Protein AF-A0A2H3DK12-F1 (afdb_monomer_lite)

Structure (mmCIF, N/CA/C/O backbone):
data_AF-A0A2H3DK12-F1
#
_entry.id   AF-A0A2H3DK12-F1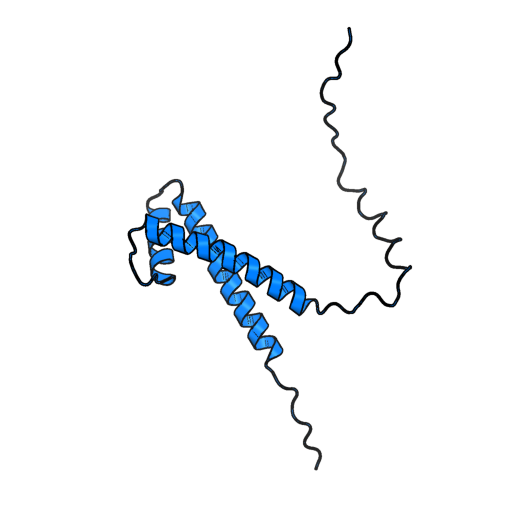
#
loop_
_atom_site.group_PDB
_atom_site.id
_atom_site.type_symbol
_atom_site.label_atom_id
_atom_site.label_alt_id
_atom_site.label_comp_id
_atom_site.label_asym_id
_atom_site.label_entity_id
_atom_site.label_seq_id
_atom_site.pdbx_PDB_ins_code
_atom_site.Cartn_x
_atom_site.Cartn_y
_atom_site.Cartn_z
_atom_site.occupancy
_atom_site.B_iso_or_equiv
_atom_site.auth_seq_id
_atom_site.auth_comp_id
_atom_site.auth_asym_id
_atom_site.auth_atom_id
_atom_site.pdbx_PDB_model_num
ATOM 1 N N . MET A 1 1 ? 23.728 50.165 15.659 1.00 49.16 1 MET A N 1
ATOM 2 C CA . MET A 1 1 ? 22.324 49.698 15.614 1.00 49.16 1 MET A CA 1
ATOM 3 C C . MET A 1 1 ? 21.876 49.696 14.166 1.00 49.16 1 MET A C 1
ATOM 5 O O . MET A 1 1 ? 21.699 50.785 13.670 1.00 49.16 1 MET A O 1
ATOM 9 N N . PHE A 1 2 ? 21.745 48.549 13.491 1.00 32.31 2 PHE A N 1
ATOM 10 C CA . PHE A 1 2 ? 20.835 48.359 12.347 1.00 32.31 2 PHE A CA 1
ATOM 11 C C . PHE A 1 2 ? 20.729 46.854 12.047 1.00 32.31 2 PHE A C 1
ATOM 13 O O . PHE A 1 2 ? 21.726 46.145 11.976 1.00 32.31 2 PHE A O 1
ATOM 20 N N . SER A 1 3 ? 19.491 46.375 11.973 1.00 44.56 3 SER A N 1
ATOM 21 C CA . SER A 1 3 ? 19.077 44.981 11.797 1.00 44.56 3 SER A CA 1
ATOM 22 C C . SER A 1 3 ? 18.810 44.704 10.312 1.00 44.56 3 SER A C 1
ATOM 24 O O . SER A 1 3 ? 18.199 45.565 9.676 1.00 44.56 3 SER A O 1
ATOM 26 N N . PRO A 1 4 ? 19.150 43.533 9.739 1.00 42.84 4 PRO A N 1
ATOM 27 C CA . PRO A 1 4 ? 18.608 43.145 8.448 1.00 42.84 4 PRO A CA 1
ATOM 28 C C . PRO A 1 4 ? 17.346 42.298 8.640 1.00 42.84 4 PRO A C 1
ATOM 30 O O . PRO A 1 4 ? 17.378 41.131 9.033 1.00 42.84 4 PRO A O 1
ATOM 33 N N . ARG A 1 5 ? 16.209 42.928 8.333 1.00 44.28 5 ARG A N 1
ATOM 34 C CA . ARG A 1 5 ? 14.922 42.274 8.088 1.00 44.28 5 ARG A CA 1
ATOM 35 C C . ARG A 1 5 ? 15.006 41.392 6.834 1.00 44.28 5 ARG A C 1
ATOM 37 O O . ARG A 1 5 ? 15.673 41.734 5.863 1.00 44.28 5 ARG A O 1
ATOM 44 N N . LYS A 1 6 ? 14.256 40.285 6.875 1.00 49.28 6 LYS A N 1
ATOM 45 C CA . LYS A 1 6 ? 13.954 39.347 5.781 1.00 49.28 6 LYS A CA 1
ATOM 46 C C . LYS A 1 6 ? 13.740 40.057 4.439 1.00 49.28 6 LYS A C 1
ATOM 48 O O . LYS A 1 6 ? 12.779 40.811 4.297 1.00 49.28 6 LYS A O 1
ATOM 53 N N . VAL A 1 7 ? 14.549 39.714 3.438 1.00 41.25 7 VAL A N 1
ATOM 54 C CA . VAL A 1 7 ? 14.240 40.002 2.034 1.00 41.25 7 VAL A CA 1
ATOM 55 C C . VAL A 1 7 ? 13.533 38.782 1.459 1.00 41.25 7 VAL A C 1
ATOM 57 O O . VAL A 1 7 ? 14.118 37.722 1.253 1.00 41.25 7 VAL A O 1
ATOM 60 N N . ARG A 1 8 ? 12.227 38.933 1.251 1.00 42.38 8 ARG A N 1
ATOM 61 C CA . ARG A 1 8 ? 11.401 38.003 0.487 1.00 42.38 8 ARG A CA 1
ATOM 62 C C . ARG A 1 8 ? 11.765 38.218 -0.983 1.00 42.38 8 ARG A C 1
ATOM 64 O O . ARG A 1 8 ? 11.366 39.220 -1.564 1.00 42.38 8 ARG A O 1
ATOM 71 N N . CYS A 1 9 ? 12.568 37.329 -1.559 1.00 35.81 9 CYS A N 1
ATOM 72 C CA . CYS A 1 9 ? 12.916 37.405 -2.974 1.00 35.81 9 CYS A CA 1
ATOM 73 C C . CYS A 1 9 ? 11.899 36.584 -3.774 1.00 35.81 9 CYS A C 1
ATOM 75 O O . CYS A 1 9 ? 11.946 35.356 -3.798 1.00 35.81 9 CYS A O 1
ATOM 77 N N . THR A 1 10 ? 10.924 37.265 -4.371 1.00 52.22 10 THR A N 1
ATOM 78 C CA . THR A 1 10 ? 10.066 36.697 -5.412 1.00 52.22 10 THR A CA 1
ATOM 79 C C . THR A 1 10 ? 10.822 36.772 -6.732 1.00 52.22 10 THR A C 1
ATOM 81 O O . THR A 1 10 ? 10.893 37.845 -7.331 1.00 52.22 10 THR A O 1
ATOM 84 N N . CYS A 1 11 ? 11.376 35.650 -7.191 1.00 39.78 11 CYS A N 1
ATOM 85 C CA . CYS A 1 11 ? 12.012 35.573 -8.503 1.00 39.78 11 CYS A CA 1
ATOM 86 C C . CYS A 1 11 ? 11.246 34.608 -9.412 1.00 39.78 11 CYS A C 1
ATOM 88 O O . CYS A 1 11 ? 11.176 33.403 -9.197 1.00 39.78 11 CYS A O 1
ATOM 90 N N . ASN A 1 12 ? 10.644 35.248 -10.406 1.00 41.44 12 ASN A N 1
ATOM 91 C CA . ASN A 1 12 ? 9.863 34.789 -11.543 1.00 41.44 12 ASN A CA 1
ATOM 92 C C . ASN A 1 12 ? 10.503 33.600 -12.304 1.00 41.44 12 ASN A C 1
ATOM 94 O O . ASN A 1 12 ? 11.700 33.600 -12.584 1.00 41.44 12 ASN A O 1
ATOM 98 N N . VAL A 1 13 ? 9.689 32.617 -12.705 1.00 45.50 13 VAL A N 1
ATOM 99 C CA . VAL A 1 13 ? 10.060 31.277 -13.234 1.00 45.50 13 VAL A CA 1
ATOM 100 C C . VAL A 1 13 ? 10.622 31.294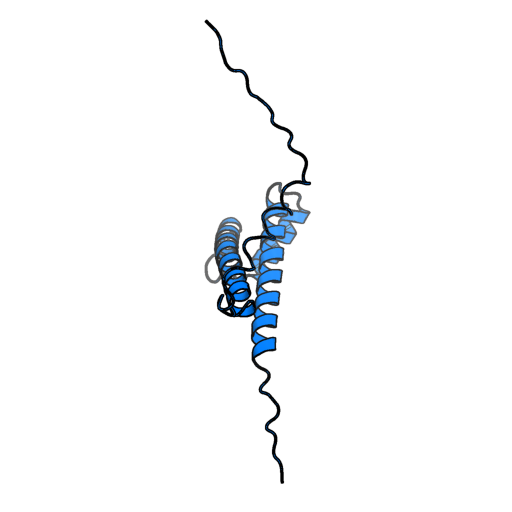 -14.676 1.00 45.50 13 VAL A C 1
ATOM 102 O O . VAL A 1 13 ? 10.509 30.324 -15.416 1.00 45.50 13 VAL A O 1
ATOM 105 N N . ARG A 1 14 ? 11.222 32.398 -15.135 1.00 45.06 14 ARG A N 1
ATOM 106 C CA . ARG A 1 14 ? 11.660 32.560 -16.541 1.00 45.06 14 ARG A CA 1
ATOM 107 C C . ARG A 1 14 ? 13.174 32.564 -16.771 1.00 45.06 14 ARG A C 1
ATOM 109 O O . ARG A 1 14 ? 13.601 32.716 -17.907 1.00 45.06 14 ARG A O 1
ATOM 116 N N . SER A 1 15 ? 13.979 32.317 -15.736 1.00 43.59 15 SER A N 1
ATOM 117 C CA . SER A 1 15 ? 15.451 32.380 -15.801 1.00 43.59 15 SER A CA 1
ATOM 118 C C . SER A 1 15 ? 16.155 31.046 -15.496 1.00 43.59 15 SER A C 1
ATOM 120 O O . SER A 1 15 ? 17.227 31.036 -14.899 1.00 43.59 15 SER A O 1
ATOM 122 N N . LEU A 1 16 ? 15.564 29.910 -15.878 1.00 45.81 16 LEU A N 1
ATOM 123 C CA . LEU A 1 16 ? 16.206 28.586 -15.755 1.00 45.81 16 LEU A CA 1
ATOM 124 C C . LEU A 1 16 ? 16.537 27.930 -17.106 1.00 45.81 16 LEU A C 1
ATOM 126 O O . LEU A 1 16 ? 17.340 27.008 -17.147 1.00 45.81 16 LEU A O 1
ATOM 130 N N . ASN A 1 17 ? 16.012 28.449 -18.222 1.00 43.56 17 ASN A N 1
ATOM 131 C CA . ASN A 1 17 ? 16.264 27.877 -19.553 1.00 43.56 17 ASN A CA 1
ATOM 132 C C . ASN A 1 17 ? 17.519 28.418 -20.263 1.00 43.56 17 ASN A C 1
ATOM 134 O O . ASN A 1 17 ? 17.898 27.879 -21.297 1.00 43.56 17 ASN A O 1
ATOM 138 N N . PHE A 1 18 ? 18.180 29.459 -19.740 1.00 44.41 18 PHE A N 1
ATOM 139 C CA . PHE A 1 18 ? 19.324 30.071 -20.433 1.00 44.41 18 PHE A CA 1
ATOM 140 C C . PHE A 1 18 ? 20.682 29.447 -20.072 1.00 44.41 18 PHE A C 1
ATOM 142 O O . PHE A 1 18 ? 21.615 29.534 -20.859 1.00 44.41 18 PHE A O 1
ATOM 149 N N . LEU A 1 19 ? 20.803 28.763 -18.929 1.00 42.84 19 LEU A N 1
ATOM 150 C CA . LEU A 1 19 ? 22.068 28.124 -18.528 1.00 42.84 19 LEU A CA 1
ATOM 151 C C . LEU A 1 19 ? 22.144 26.635 -18.874 1.00 42.84 19 LEU A C 1
ATOM 153 O O . LEU A 1 19 ? 23.232 26.071 -18.902 1.00 42.84 19 LEU A O 1
ATOM 157 N N . TYR A 1 20 ? 21.017 26.002 -19.202 1.00 47.56 20 TYR A N 1
ATOM 158 C CA . TYR A 1 20 ? 21.014 24.587 -19.578 1.00 47.56 20 TYR A CA 1
ATOM 159 C C . TYR A 1 20 ? 21.547 24.349 -21.000 1.00 47.56 20 TYR A C 1
ATOM 161 O O . TYR A 1 20 ? 21.965 23.249 -21.339 1.00 47.56 20 TYR A O 1
ATOM 169 N N . ARG A 1 21 ? 21.571 25.392 -21.839 1.00 41.59 21 ARG A N 1
ATOM 170 C CA . ARG A 1 21 ? 21.883 25.271 -23.268 1.00 41.59 21 ARG A CA 1
ATOM 171 C C . ARG A 1 21 ? 23.371 25.394 -23.615 1.00 41.59 21 ARG A C 1
ATOM 173 O O . ARG A 1 21 ? 23.719 25.119 -24.750 1.00 41.59 21 ARG A O 1
ATOM 180 N N . SER A 1 22 ? 24.238 25.768 -22.667 1.00 42.69 22 SER A N 1
ATOM 181 C CA . SER A 1 22 ? 25.693 25.877 -22.901 1.00 42.69 22 SER A CA 1
ATOM 182 C C . SER A 1 22 ? 26.514 24.692 -22.391 1.00 42.69 22 SER A C 1
ATOM 184 O O . SER A 1 22 ? 27.684 24.590 -22.736 1.00 42.69 22 SER A O 1
ATOM 186 N N . PHE A 1 23 ? 25.947 23.792 -21.583 1.00 39.81 23 PHE A N 1
ATOM 187 C CA . PHE A 1 23 ? 26.712 22.671 -21.014 1.00 39.81 23 PHE A CA 1
ATOM 188 C C . PHE A 1 23 ? 26.671 21.394 -21.869 1.00 39.81 23 PHE A C 1
ATOM 190 O O . PHE A 1 23 ? 27.476 20.490 -21.658 1.00 39.81 23 PHE A O 1
ATOM 197 N N . VAL A 1 24 ? 25.751 21.317 -22.836 1.00 46.31 24 VAL A N 1
ATOM 198 C CA . VAL A 1 24 ? 25.526 20.113 -23.658 1.00 46.31 24 VAL A CA 1
ATOM 199 C C . VAL A 1 24 ? 26.521 20.013 -24.826 1.00 46.31 24 VAL A C 1
ATOM 201 O O . VAL A 1 24 ? 26.821 18.913 -25.276 1.00 46.31 24 VAL A O 1
ATOM 204 N N . ASP A 1 25 ? 27.122 21.127 -25.251 1.00 45.66 25 ASP A N 1
ATOM 205 C CA . ASP A 1 25 ? 28.005 21.167 -26.430 1.00 45.66 25 ASP A CA 1
ATOM 206 C C . ASP A 1 25 ? 29.467 20.751 -26.152 1.00 45.66 25 ASP A C 1
ATOM 208 O O . ASP A 1 25 ? 30.292 20.758 -27.062 1.00 45.66 25 ASP A O 1
ATOM 212 N N . MET A 1 26 ? 29.823 20.384 -24.913 1.00 49.12 26 MET A N 1
ATOM 213 C CA . MET A 1 26 ? 31.229 20.174 -24.519 1.00 49.12 26 MET A CA 1
ATOM 214 C C . MET A 1 26 ? 31.661 18.702 -24.377 1.00 49.12 26 MET A C 1
ATOM 216 O O . MET A 1 26 ? 32.855 18.435 -24.268 1.00 49.12 26 MET A O 1
ATOM 220 N N . PHE A 1 27 ? 30.746 17.727 -24.411 1.00 46.81 27 PHE A N 1
ATOM 221 C CA . PHE A 1 27 ? 31.099 16.313 -24.198 1.00 46.81 27 PHE A CA 1
ATOM 222 C C . PHE A 1 27 ? 30.302 15.362 -25.113 1.00 46.81 27 PHE A C 1
ATOM 224 O O . PHE A 1 27 ? 29.261 14.851 -24.702 1.00 46.81 27 PHE A O 1
ATOM 231 N N . PRO A 1 28 ? 30.794 15.035 -26.326 1.00 47.66 28 PRO A N 1
ATOM 232 C CA . PRO A 1 28 ? 30.100 14.147 -27.268 1.00 47.66 28 PRO A CA 1
ATOM 233 C C . PRO A 1 28 ? 30.184 12.652 -26.892 1.00 47.66 28 PRO A C 1
ATOM 235 O O . PRO A 1 28 ? 29.775 11.789 -27.665 1.00 47.66 28 PRO A O 1
ATOM 238 N N . HIS A 1 29 ? 30.703 12.329 -25.702 1.00 44.97 29 HIS A N 1
ATOM 239 C CA . HIS A 1 29 ? 30.809 10.965 -25.172 1.00 44.97 29 HIS A CA 1
ATOM 240 C C . HIS A 1 29 ? 30.145 10.802 -23.800 1.00 44.97 29 HIS A C 1
ATOM 242 O O . HIS A 1 29 ? 30.477 9.874 -23.062 1.00 44.97 29 HIS A O 1
ATOM 248 N N . ALA A 1 30 ? 29.206 11.685 -23.442 1.00 47.88 30 ALA A N 1
ATOM 249 C CA . ALA A 1 30 ? 28.337 11.436 -22.301 1.00 47.88 30 ALA A CA 1
ATOM 250 C C . ALA A 1 30 ? 27.586 10.125 -22.560 1.00 47.88 30 ALA A C 1
ATOM 252 O O . ALA A 1 30 ? 26.818 9.998 -23.511 1.00 47.88 30 ALA A O 1
ATOM 253 N N . THR A 1 31 ? 27.918 9.134 -21.742 1.00 52.44 31 THR A N 1
ATOM 254 C CA . THR A 1 31 ? 27.403 7.772 -21.745 1.00 52.44 31 THR A CA 1
ATOM 255 C C . THR A 1 31 ? 25.915 7.750 -22.054 1.00 52.44 31 THR A C 1
ATOM 257 O O . THR A 1 31 ? 25.148 8.449 -21.391 1.00 52.44 31 THR A O 1
ATOM 260 N N . LEU A 1 32 ? 25.533 6.920 -23.024 1.00 49.66 32 LEU A N 1
ATOM 261 C CA . LEU A 1 32 ? 24.170 6.455 -23.245 1.00 49.66 32 LEU A CA 1
ATOM 262 C C . LEU A 1 32 ? 23.759 5.718 -21.963 1.00 49.66 32 LEU A C 1
ATOM 264 O O . LEU A 1 32 ? 23.985 4.524 -21.805 1.00 49.66 32 LEU A O 1
ATOM 268 N N . LEU A 1 33 ? 23.331 6.483 -20.962 1.00 54.53 33 LEU A N 1
ATOM 269 C CA . LEU A 1 33 ? 22.746 5.945 -19.755 1.00 54.53 33 LEU A CA 1
ATOM 270 C C . LEU A 1 33 ? 21.463 5.277 -20.221 1.00 54.53 33 LEU A C 1
ATOM 272 O O . LEU A 1 33 ? 20.619 5.946 -20.813 1.00 54.53 33 LEU A O 1
ATOM 276 N N . ASP A 1 34 ? 21.360 3.971 -19.995 1.00 58.38 34 ASP A N 1
ATOM 277 C CA . ASP A 1 34 ? 20.121 3.228 -20.180 1.00 58.38 34 ASP A CA 1
ATOM 278 C C . ASP A 1 34 ? 19.061 3.893 -19.288 1.00 58.38 34 ASP A C 1
ATOM 280 O O . ASP A 1 34 ? 18.992 3.627 -18.082 1.00 58.38 34 ASP A O 1
ATOM 284 N N . ASP A 1 35 ? 18.303 4.827 -19.861 1.00 67.19 35 ASP A N 1
ATOM 285 C CA . ASP A 1 35 ? 17.287 5.635 -19.179 1.00 67.19 35 ASP A CA 1
ATOM 286 C C . ASP A 1 35 ? 16.294 4.710 -18.457 1.00 67.19 35 ASP A C 1
ATOM 288 O O . ASP A 1 35 ? 16.028 4.861 -17.262 1.00 67.19 35 ASP A O 1
ATOM 292 N N . ASP A 1 36 ? 15.942 3.607 -19.124 1.00 69.56 36 ASP A N 1
ATOM 293 C CA . ASP A 1 36 ? 15.142 2.496 -18.603 1.00 69.56 36 ASP A CA 1
ATOM 294 C C . ASP A 1 36 ? 15.721 1.880 -17.312 1.00 69.56 36 ASP A C 1
ATOM 296 O O . ASP A 1 36 ? 15.002 1.490 -16.383 1.00 69.56 36 ASP A O 1
ATOM 300 N N . GLY A 1 37 ? 17.050 1.772 -17.222 1.00 75.75 37 GLY A N 1
ATOM 301 C CA . GLY A 1 37 ? 17.756 1.227 -16.064 1.00 75.75 37 GLY A CA 1
ATOM 302 C C . GLY A 1 37 ? 17.770 2.186 -14.872 1.00 75.75 37 GLY A C 1
ATOM 303 O O . GLY A 1 37 ? 17.720 1.745 -13.715 1.00 75.75 37 GLY A O 1
ATOM 304 N N . ILE A 1 38 ? 17.820 3.493 -15.135 1.00 80.75 38 ILE A N 1
ATOM 305 C CA . ILE A 1 38 ? 17.726 4.541 -14.114 1.00 80.75 38 ILE A CA 1
ATOM 306 C C . ILE A 1 38 ? 16.291 4.629 -13.590 1.00 80.75 38 ILE A C 1
ATOM 308 O O . ILE A 1 38 ? 16.090 4.606 -12.369 1.00 80.75 38 ILE A O 1
ATOM 312 N N . GLU A 1 39 ? 15.303 4.643 -14.484 1.00 81.44 39 GLU A N 1
ATOM 313 C CA . GLU A 1 39 ? 13.881 4.688 -14.144 1.00 81.44 39 GLU A CA 1
ATOM 314 C C . GLU A 1 39 ? 13.474 3.483 -13.286 1.00 81.44 39 GLU A C 1
ATOM 316 O O . GLU A 1 39 ? 12.926 3.643 -12.189 1.00 81.44 39 GLU A O 1
ATOM 321 N N . ARG A 1 40 ? 13.849 2.265 -13.699 1.00 84.38 40 ARG A N 1
ATOM 322 C CA . ARG A 1 40 ? 13.564 1.038 -12.940 1.00 84.38 40 ARG A CA 1
ATOM 323 C C . ARG A 1 40 ? 14.126 1.090 -11.518 1.00 84.38 40 ARG A C 1
ATOM 325 O O . ARG A 1 40 ? 13.445 0.708 -10.564 1.00 84.38 40 ARG A O 1
ATOM 332 N N . LYS A 1 41 ? 15.367 1.565 -11.351 1.00 87.94 41 LYS A N 1
ATOM 333 C CA . LYS A 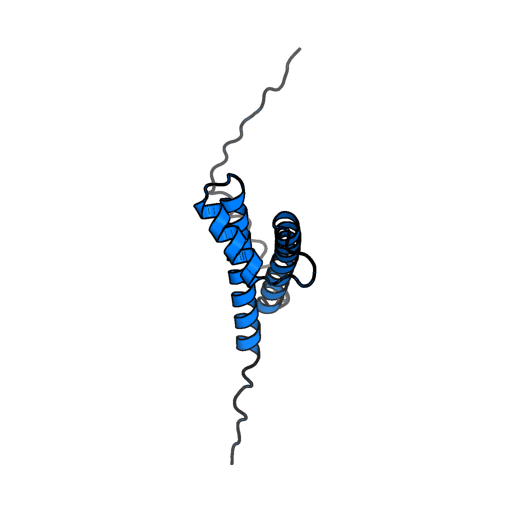1 41 ? 16.001 1.708 -10.028 1.00 87.94 41 LYS A CA 1
ATOM 334 C C . LYS A 1 41 ? 15.289 2.755 -9.172 1.00 87.94 41 LYS A C 1
ATOM 336 O O . LYS A 1 41 ? 15.173 2.558 -7.962 1.00 87.94 41 LYS A O 1
ATOM 341 N N . ALA A 1 42 ? 14.819 3.849 -9.766 1.00 88.94 42 ALA A N 1
ATOM 342 C CA . ALA A 1 42 ? 14.069 4.878 -9.056 1.00 88.94 42 ALA A CA 1
ATOM 343 C C . ALA A 1 42 ? 12.703 4.360 -8.573 1.00 88.94 42 ALA A C 1
ATOM 345 O O . ALA A 1 42 ? 12.360 4.560 -7.405 1.00 88.94 42 ALA A O 1
ATOM 346 N N . ILE A 1 43 ? 11.966 3.642 -9.427 1.00 86.94 43 ILE A N 1
ATOM 347 C CA . ILE A 1 43 ? 10.686 3.004 -9.078 1.00 86.94 43 ILE A CA 1
ATOM 348 C C . ILE A 1 43 ? 10.884 1.988 -7.949 1.00 86.94 43 ILE A C 1
ATOM 350 O O . ILE A 1 43 ? 10.155 2.025 -6.959 1.00 86.94 43 ILE A O 1
ATOM 354 N N . GLN A 1 44 ? 11.915 1.142 -8.033 1.00 90.81 44 GLN A N 1
ATOM 355 C CA . GLN A 1 44 ? 12.201 0.138 -7.003 1.00 90.81 44 GLN A CA 1
ATOM 356 C C . GLN A 1 44 ? 12.426 0.766 -5.619 1.00 90.81 44 GLN A C 1
ATOM 358 O O . GLN A 1 44 ? 11.902 0.263 -4.629 1.00 90.81 44 GLN A O 1
ATOM 363 N N . ARG A 1 45 ? 13.163 1.883 -5.535 1.00 92.25 45 ARG A N 1
ATOM 364 C CA . ARG A 1 45 ? 13.377 2.591 -4.258 1.00 92.25 45 ARG A CA 1
ATOM 365 C C . ARG A 1 45 ? 12.075 3.145 -3.681 1.00 92.25 45 ARG A C 1
ATOM 367 O O . ARG A 1 45 ? 11.873 3.082 -2.472 1.00 92.25 45 ARG A O 1
ATOM 374 N N . GLN A 1 46 ? 11.203 3.692 -4.532 1.00 90.88 46 GLN A N 1
ATOM 375 C CA . GLN A 1 46 ? 9.901 4.203 -4.096 1.00 90.88 46 GLN A CA 1
ATOM 376 C C . GLN A 1 46 ? 9.000 3.078 -3.581 1.00 90.88 46 GLN A C 1
ATOM 378 O O . GLN A 1 46 ? 8.349 3.259 -2.557 1.00 90.88 46 GLN A O 1
ATOM 383 N N . ILE A 1 47 ? 9.004 1.922 -4.253 1.00 91.06 47 ILE A N 1
ATOM 384 C CA . ILE A 1 47 ? 8.281 0.727 -3.804 1.00 91.06 47 ILE A CA 1
ATOM 385 C C . ILE A 1 47 ? 8.765 0.316 -2.415 1.00 91.06 47 ILE A C 1
ATOM 387 O O . ILE A 1 47 ? 7.948 0.262 -1.506 1.00 91.06 47 ILE A O 1
ATOM 391 N N . SER A 1 48 ? 10.074 0.133 -2.211 1.00 92.31 48 SER A N 1
ATOM 392 C CA . SER A 1 48 ? 10.604 -0.301 -0.910 1.00 92.31 48 SER A CA 1
ATOM 393 C C . SER A 1 48 ? 10.216 0.642 0.237 1.00 92.31 48 SER A C 1
ATOM 395 O O . SER A 1 48 ? 9.780 0.185 1.288 1.00 92.31 48 SER A O 1
ATOM 397 N N . SER A 1 49 ? 10.279 1.960 0.020 1.00 90.81 49 SER A N 1
ATOM 398 C CA . SER A 1 49 ? 9.845 2.940 1.029 1.00 90.81 49 SER A CA 1
ATOM 399 C C . SER A 1 49 ? 8.347 2.850 1.358 1.00 90.81 49 SER A C 1
ATOM 401 O O . SER A 1 49 ? 7.944 3.098 2.497 1.00 90.81 49 SER A O 1
ATOM 403 N N . LEU A 1 50 ? 7.506 2.534 0.374 1.00 88.56 50 LEU A N 1
ATOM 404 C CA . LEU A 1 50 ? 6.064 2.406 0.569 1.00 88.56 50 LEU A CA 1
ATOM 405 C C . LEU A 1 50 ? 5.678 1.040 1.162 1.00 88.56 50 LEU A C 1
ATOM 407 O O . LEU A 1 50 ? 4.723 0.972 1.928 1.00 88.56 50 LEU A O 1
ATOM 411 N N . GLU A 1 51 ? 6.440 -0.021 0.896 1.00 92.25 51 GLU A N 1
ATOM 412 C CA . GLU A 1 51 ? 6.271 -1.348 1.515 1.00 92.25 51 GLU A CA 1
ATOM 413 C C . GLU A 1 51 ? 6.559 -1.332 3.021 1.00 92.25 51 GLU A C 1
ATOM 415 O O . GLU A 1 51 ? 5.866 -1.974 3.816 1.00 92.25 51 GLU A O 1
ATOM 420 N N . GLU A 1 52 ? 7.535 -0.531 3.449 1.00 91.75 52 GLU A N 1
ATOM 421 C CA . GLU A 1 52 ? 7.751 -0.264 4.873 1.00 91.75 52 GLU A CA 1
ATOM 422 C C . GLU A 1 52 ? 6.515 0.396 5.500 1.00 91.75 52 GLU A C 1
ATOM 424 O O . GLU A 1 52 ? 6.085 0.021 6.595 1.00 91.75 52 GLU A O 1
ATOM 429 N N . SER A 1 53 ? 5.894 1.333 4.779 1.00 89.88 53 SER A N 1
ATOM 430 C CA . SER A 1 53 ? 4.682 2.024 5.235 1.00 89.88 53 SER A CA 1
ATOM 431 C C . SER A 1 53 ? 3.468 1.085 5.287 1.00 89.88 53 SER A C 1
ATOM 433 O O . SER A 1 53 ? 2.717 1.118 6.263 1.00 89.88 53 SER A O 1
ATOM 435 N N . GLU A 1 54 ? 3.314 0.193 4.303 1.00 93.44 54 GLU A N 1
ATOM 436 C CA . GLU A 1 54 ? 2.321 -0.894 4.277 1.00 93.44 54 GLU A CA 1
ATOM 437 C C . GLU A 1 54 ? 2.484 -1.829 5.486 1.00 93.44 54 GLU A C 1
ATOM 439 O O . GLU A 1 54 ? 1.517 -2.131 6.184 1.00 93.44 54 GLU A O 1
ATOM 444 N N . THR A 1 55 ? 3.721 -2.200 5.820 1.00 92.50 55 THR A N 1
ATOM 445 C CA . THR A 1 55 ? 4.019 -3.041 6.989 1.00 92.50 55 THR A CA 1
ATOM 446 C C . THR A 1 55 ? 3.650 -2.343 8.302 1.00 92.50 55 THR A C 1
ATOM 448 O O . THR A 1 55 ? 3.115 -2.959 9.228 1.00 92.50 55 THR A O 1
ATOM 451 N N . VAL A 1 56 ? 3.922 -1.039 8.410 1.00 92.75 56 VAL A N 1
ATOM 452 C CA . VAL A 1 56 ? 3.519 -0.232 9.572 1.00 92.75 56 VAL A CA 1
ATOM 453 C C . VAL A 1 56 ? 1.994 -0.122 9.659 1.00 92.75 56 VAL A C 1
ATOM 455 O O . VAL A 1 56 ? 1.440 -0.175 10.758 1.00 92.75 56 VAL A O 1
ATOM 458 N N . LEU A 1 57 ? 1.301 0.010 8.526 1.00 93.06 57 LEU A N 1
ATOM 459 C CA . LEU A 1 57 ? -0.162 0.021 8.460 1.00 93.06 57 LEU A CA 1
ATOM 460 C C . LEU A 1 57 ? -0.767 -1.302 8.914 1.00 93.06 57 LEU A C 1
ATOM 462 O O . LEU A 1 57 ? -1.618 -1.284 9.798 1.00 93.06 57 LEU A O 1
ATOM 466 N N . ALA A 1 58 ? -0.268 -2.429 8.410 1.00 94.50 58 ALA A N 1
ATOM 467 C CA . ALA A 1 58 ? -0.707 -3.761 8.813 1.00 94.50 58 ALA A CA 1
ATOM 468 C C . ALA A 1 58 ? -0.647 -3.936 10.340 1.00 94.50 58 ALA A C 1
ATOM 470 O O . ALA A 1 58 ? -1.637 -4.295 10.979 1.00 94.50 58 ALA A O 1
ATOM 471 N N . LYS A 1 59 ? 0.477 -3.544 10.956 1.00 93.62 59 LYS A N 1
ATOM 472 C CA . LYS A 1 59 ? 0.631 -3.556 12.420 1.00 93.62 59 LYS A CA 1
ATOM 473 C C . LYS A 1 59 ? -0.386 -2.653 13.122 1.00 93.62 59 LYS A C 1
ATOM 475 O O . LYS A 1 59 ? -0.990 -3.073 14.104 1.00 93.62 59 LYS A O 1
ATOM 480 N N . ARG A 1 60 ? -0.605 -1.429 12.623 1.00 92.12 60 ARG A N 1
ATOM 481 C CA . ARG A 1 60 ? -1.616 -0.495 13.166 1.00 92.12 60 ARG A CA 1
ATOM 482 C C . ARG A 1 60 ? -3.043 -1.028 13.032 1.00 92.12 60 ARG A C 1
ATOM 484 O O . ARG A 1 60 ? -3.907 -0.671 13.830 1.00 92.12 60 ARG A O 1
ATOM 491 N N . TYR A 1 61 ? -3.297 -1.848 12.023 1.00 92.69 61 TYR A N 1
ATOM 492 C CA . TYR A 1 61 ? -4.595 -2.459 11.769 1.00 92.69 61 TYR A CA 1
ATOM 493 C C . TYR A 1 61 ? -4.804 -3.760 12.547 1.00 92.69 61 TYR A C 1
ATOM 495 O O . TYR A 1 61 ? -5.913 -4.282 12.550 1.00 92.69 61 TYR A O 1
ATOM 503 N N . GLY A 1 62 ? -3.784 -4.239 13.266 1.00 92.25 62 GLY A N 1
ATOM 504 C CA . GLY A 1 62 ? -3.853 -5.490 14.016 1.00 92.25 62 GLY A CA 1
ATOM 505 C C . GLY A 1 62 ? -3.6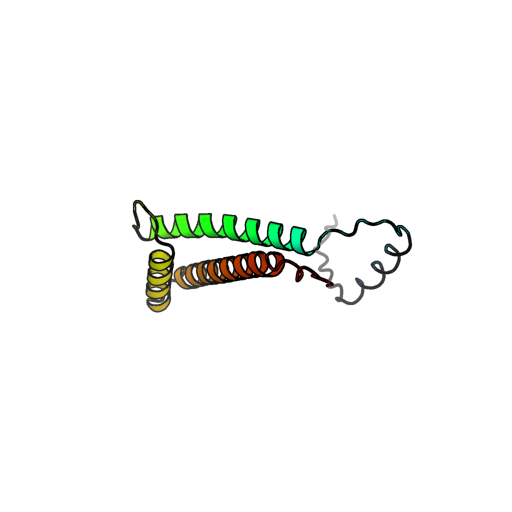91 -6.732 13.139 1.00 92.25 62 GLY A C 1
ATOM 506 O O . GLY A 1 62 ? -4.011 -7.829 13.585 1.00 92.25 62 GLY A O 1
ATOM 507 N N . MET A 1 63 ? -3.182 -6.575 11.916 1.00 92.56 63 MET A N 1
ATOM 508 C CA . MET A 1 63 ? -2.828 -7.684 11.033 1.00 92.56 63 MET A CA 1
ATOM 509 C C . MET A 1 63 ? -1.473 -8.234 11.484 1.00 92.56 63 MET A C 1
ATOM 511 O O . MET A 1 63 ? -0.437 -7.576 11.348 1.00 92.56 63 MET A O 1
ATOM 515 N N . VAL A 1 64 ? -1.491 -9.416 12.100 1.00 85.00 64 VAL A N 1
ATOM 516 C CA . VAL A 1 64 ? -0.308 -10.078 12.666 1.00 85.00 64 VAL A CA 1
ATOM 517 C C . VAL A 1 64 ? 0.039 -11.304 11.827 1.00 85.00 64 VAL A C 1
ATOM 519 O O . VAL A 1 64 ? -0.842 -12.063 11.438 1.00 85.00 64 VAL A O 1
ATOM 522 N N . GLY A 1 65 ? 1.334 -11.533 11.602 1.00 84.44 65 GLY A N 1
ATOM 523 C CA . GLY A 1 65 ? 1.830 -12.692 10.862 1.00 84.44 65 GLY A CA 1
ATOM 524 C C . GLY A 1 65 ? 2.148 -12.354 9.410 1.00 84.44 65 GLY A C 1
ATOM 525 O O . GLY A 1 65 ? 2.851 -11.378 9.145 1.00 84.44 65 GLY A O 1
ATOM 526 N N . ILE A 1 66 ? 1.682 -13.192 8.483 1.00 87.06 66 ILE A N 1
ATOM 527 C CA . ILE A 1 66 ? 1.855 -12.966 7.045 1.00 87.06 66 ILE A CA 1
ATOM 528 C C . ILE A 1 66 ? 0.929 -11.816 6.646 1.00 87.06 66 ILE A C 1
ATOM 530 O O . ILE A 1 66 ? -0.287 -11.943 6.741 1.00 87.06 66 ILE A O 1
ATOM 534 N N . VAL A 1 67 ? 1.517 -10.690 6.242 1.00 88.44 67 VAL A N 1
ATOM 535 C CA . VAL A 1 67 ? 0.770 -9.501 5.819 1.00 88.44 67 VAL A CA 1
ATOM 536 C C . VAL A 1 67 ? 0.307 -9.690 4.380 1.00 88.44 67 VAL A C 1
ATOM 538 O O . VAL A 1 67 ? 1.137 -9.803 3.479 1.00 88.44 67 VAL A O 1
ATOM 541 N N . ASP A 1 68 ? -1.008 -9.696 4.171 1.00 91.56 68 ASP A N 1
ATOM 542 C CA . ASP A 1 68 ? -1.603 -9.633 2.840 1.00 91.56 68 ASP A CA 1
ATOM 543 C C . ASP A 1 68 ? -1.824 -8.167 2.433 1.00 91.56 68 ASP A C 1
ATOM 545 O O . ASP A 1 68 ? -2.609 -7.438 3.044 1.00 91.56 68 ASP A O 1
ATOM 549 N N . SER A 1 69 ? -1.131 -7.733 1.379 1.00 89.94 69 SER A N 1
ATOM 550 C CA . SER A 1 69 ? -1.271 -6.394 0.797 1.00 89.94 69 SER A CA 1
ATOM 551 C C . SER A 1 69 ? -2.710 -6.047 0.408 1.00 89.94 69 SER A C 1
ATOM 553 O O . SER A 1 69 ? -3.117 -4.890 0.536 1.00 89.94 69 SER A O 1
ATOM 555 N N . VAL A 1 70 ? -3.490 -7.023 -0.070 1.00 91.88 70 VAL A N 1
ATOM 556 C CA . VAL A 1 70 ? -4.890 -6.807 -0.464 1.00 91.88 70 VAL A CA 1
ATOM 557 C C . VAL A 1 70 ? -5.731 -6.485 0.766 1.00 91.88 70 VAL A C 1
ATOM 559 O O . VAL A 1 70 ? -6.501 -5.525 0.761 1.00 91.88 70 VAL A O 1
ATOM 562 N N . GLU A 1 71 ? -5.522 -7.230 1.850 1.00 94.12 71 GLU A N 1
ATOM 563 C CA . GLU A 1 71 ? -6.242 -7.029 3.104 1.00 94.12 71 GLU A CA 1
ATOM 564 C C . GLU A 1 71 ? -5.925 -5.656 3.718 1.00 94.12 71 GLU A C 1
ATOM 566 O O . GLU A 1 71 ? -6.835 -4.921 4.114 1.00 94.12 71 GLU A O 1
ATOM 571 N N . VAL A 1 72 ? -4.645 -5.256 3.726 1.00 93.81 72 VAL A N 1
ATOM 572 C CA . VAL A 1 72 ? -4.209 -3.931 4.206 1.00 93.81 72 VAL A CA 1
ATOM 573 C C . VAL A 1 72 ? -4.877 -2.808 3.405 1.00 93.81 72 VAL A C 1
ATOM 575 O O . VAL A 1 72 ? -5.328 -1.816 3.987 1.00 93.81 72 VAL A O 1
ATOM 578 N N . PHE A 1 73 ? -4.969 -2.960 2.081 1.00 94.12 73 PHE A N 1
ATOM 579 C CA . PHE A 1 73 ? -5.623 -1.987 1.207 1.00 94.12 73 PHE A CA 1
ATOM 580 C C . PHE A 1 73 ? -7.125 -1.876 1.488 1.00 94.12 73 PHE A C 1
ATOM 582 O O . PHE A 1 73 ? -7.654 -0.767 1.619 1.00 94.12 73 PHE A O 1
ATOM 589 N N . ASP A 1 74 ? -7.814 -3.007 1.623 1.00 94.06 74 ASP A N 1
ATOM 590 C CA . ASP A 1 74 ? -9.251 -3.035 1.891 1.00 94.06 74 ASP A CA 1
ATOM 591 C C . ASP A 1 74 ? -9.597 -2.445 3.263 1.00 94.06 74 ASP A C 1
ATOM 593 O O . ASP A 1 74 ? -10.583 -1.711 3.402 1.00 94.06 74 ASP A O 1
ATOM 597 N N . GLU A 1 75 ? -8.762 -2.685 4.272 1.00 94.56 75 GLU A N 1
ATOM 598 C CA . GLU A 1 75 ? -8.907 -2.073 5.591 1.00 94.56 75 GLU A CA 1
ATOM 599 C C . GLU A 1 75 ? -8.667 -0.557 5.546 1.00 94.56 75 GLU A C 1
ATOM 601 O O . GLU A 1 75 ? -9.470 0.216 6.080 1.00 94.56 75 GLU A O 1
ATOM 606 N N . ALA A 1 76 ? -7.617 -0.102 4.852 1.00 93.94 76 ALA A N 1
ATOM 607 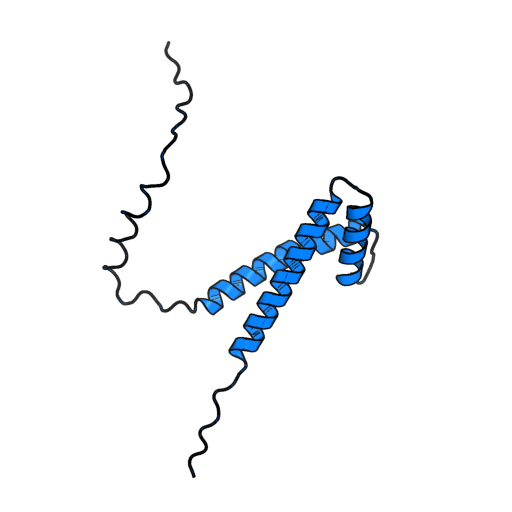C CA . ALA A 1 76 ? -7.361 1.325 4.653 1.00 93.94 76 ALA A CA 1
ATOM 608 C C . ALA A 1 76 ? -8.536 2.011 3.941 1.00 93.94 76 ALA A C 1
ATOM 610 O O . ALA A 1 76 ? -8.974 3.095 4.339 1.00 93.94 76 ALA A O 1
ATOM 611 N N . LYS A 1 77 ? -9.103 1.349 2.928 1.00 94.12 77 LYS A N 1
ATOM 612 C CA . LYS A 1 77 ? -10.295 1.800 2.209 1.00 94.12 77 LYS A CA 1
ATOM 613 C C . LYS A 1 77 ? -11.499 1.905 3.144 1.00 94.12 77 LYS A C 1
ATOM 615 O O . LYS A 1 77 ? -12.159 2.945 3.167 1.00 94.12 77 LYS A O 1
ATOM 620 N N . ARG A 1 78 ? -11.760 0.880 3.960 1.00 94.75 78 ARG A N 1
ATOM 621 C CA . ARG A 1 78 ? -12.847 0.883 4.953 1.00 94.75 78 ARG A CA 1
ATOM 622 C C . ARG A 1 78 ? -12.719 2.062 5.923 1.00 94.75 78 ARG A C 1
ATOM 624 O O . ARG A 1 78 ? -13.694 2.778 6.146 1.00 94.75 78 ARG A O 1
ATOM 631 N N . ARG A 1 79 ? -11.515 2.315 6.447 1.00 93.69 79 ARG A N 1
ATOM 632 C CA . ARG A 1 79 ? -11.238 3.432 7.372 1.00 93.69 79 ARG A CA 1
ATOM 633 C C . ARG A 1 79 ? -11.367 4.802 6.706 1.00 93.69 79 ARG A C 1
ATOM 635 O O . ARG A 1 79 ? -11.917 5.719 7.314 1.00 93.69 79 ARG A O 1
ATOM 642 N N . ALA A 1 80 ? -10.944 4.922 5.446 1.00 92.81 80 ALA A N 1
ATOM 643 C CA . ALA A 1 80 ? -11.106 6.141 4.652 1.00 92.81 80 ALA A CA 1
ATOM 644 C C . ALA A 1 80 ? -12.577 6.526 4.478 1.00 92.81 80 ALA A C 1
ATOM 646 O O . ALA A 1 80 ? -12.920 7.708 4.589 1.00 92.81 80 ALA A O 1
ATOM 647 N N . PHE A 1 81 ? -13.451 5.538 4.268 1.00 92.56 81 PHE A N 1
ATOM 648 C CA . PHE A 1 81 ? -14.897 5.755 4.210 1.00 92.56 81 PHE A CA 1
ATOM 649 C C . PHE A 1 81 ? -15.524 6.037 5.578 1.00 92.56 81 PHE A C 1
ATOM 651 O O . PHE A 1 81 ? -16.497 6.783 5.652 1.00 92.56 81 PHE A O 1
ATOM 658 N N . ALA A 1 82 ? -14.933 5.535 6.662 1.00 92.88 82 ALA A N 1
ATOM 659 C CA . ALA A 1 82 ? -15.322 5.878 8.030 1.00 92.88 82 ALA A CA 1
ATOM 660 C C . ALA A 1 82 ? -14.860 7.286 8.480 1.00 92.88 82 ALA A C 1
ATOM 662 O O . ALA A 1 82 ? -15.091 7.663 9.625 1.00 92.88 82 ALA A O 1
ATOM 663 N N . ASN A 1 83 ? -14.248 8.082 7.588 1.00 84.81 83 ASN A N 1
ATOM 664 C CA . ASN A 1 83 ? -13.752 9.443 7.841 1.00 84.81 83 ASN A CA 1
ATOM 665 C C . ASN A 1 83 ? -12.679 9.559 8.938 1.00 84.81 83 ASN A C 1
ATOM 667 O O . ASN A 1 83 ? -12.540 10.616 9.555 1.00 84.81 83 ASN A O 1
ATOM 671 N N . ASP A 1 84 ? -11.858 8.527 9.134 1.00 83.12 84 ASP A N 1
ATOM 672 C CA . ASP A 1 84 ? -10.669 8.671 9.973 1.00 83.12 84 ASP A CA 1
ATOM 673 C C . ASP A 1 84 ? -9.680 9.682 9.348 1.00 83.12 84 ASP A C 1
ATOM 675 O O . ASP A 1 84 ? -9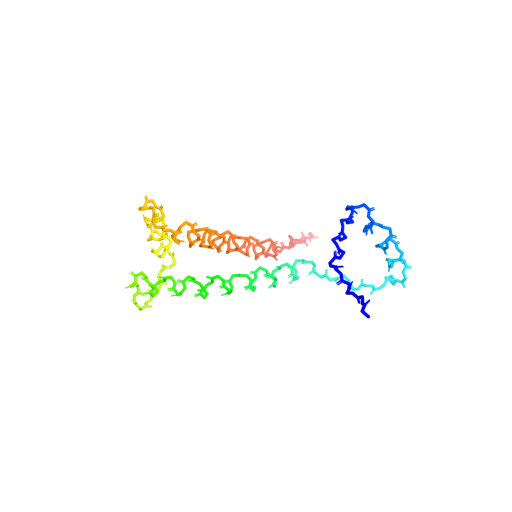.428 9.674 8.139 1.00 83.12 84 ASP A O 1
ATOM 679 N N . ALA A 1 85 ? -9.118 10.579 10.159 1.00 79.88 85 ALA A N 1
ATOM 680 C CA . ALA A 1 85 ? -8.347 11.724 9.666 1.00 79.88 85 ALA A CA 1
ATOM 681 C C . ALA A 1 85 ? -7.073 11.315 8.902 1.00 79.88 85 ALA A C 1
ATOM 683 O O . ALA A 1 85 ? -6.665 12.005 7.963 1.00 79.88 85 ALA A O 1
ATOM 684 N N . HIS A 1 86 ? -6.461 10.188 9.274 1.00 83.81 86 HIS A N 1
ATOM 685 C CA . HIS A 1 86 ? -5.210 9.709 8.685 1.00 83.81 86 HIS A CA 1
ATOM 686 C C . HIS A 1 86 ? -5.434 8.683 7.566 1.00 83.81 86 HIS A C 1
ATOM 688 O O . HIS A 1 86 ? -4.682 8.662 6.590 1.00 83.81 86 HIS A O 1
ATOM 694 N N . SER A 1 87 ? -6.537 7.941 7.626 1.00 86.75 87 SER A N 1
ATOM 695 C CA . SER A 1 87 ? -6.892 6.899 6.658 1.00 86.75 87 SER A CA 1
ATOM 696 C C . SER A 1 87 ? -6.941 7.338 5.184 1.00 86.75 87 SER A C 1
ATOM 698 O O . SER A 1 87 ? -6.559 6.577 4.299 1.00 86.75 87 SER A O 1
ATOM 700 N N . LYS A 1 88 ? -7.337 8.584 4.877 1.00 90.75 88 LYS A N 1
ATOM 701 C CA . LYS A 1 88 ? -7.342 9.104 3.489 1.00 90.75 88 LYS A CA 1
ATOM 702 C C . LYS A 1 88 ? -5.939 9.316 2.924 1.00 90.75 88 LYS A C 1
ATOM 704 O O . LYS A 1 88 ? -5.768 9.380 1.705 1.00 90.75 88 LYS A O 1
ATOM 709 N N . LYS A 1 89 ? -4.948 9.541 3.786 1.00 92.38 89 LYS A N 1
ATOM 710 C CA . LYS A 1 89 ? -3.545 9.629 3.377 1.00 92.38 89 LYS A CA 1
ATOM 711 C C . LYS A 1 89 ? -2.986 8.222 3.186 1.00 92.38 89 LYS A C 1
ATOM 713 O O . LYS A 1 89 ? -2.432 7.957 2.127 1.00 92.38 89 LYS A O 1
ATOM 718 N N . ASP A 1 90 ? -3.232 7.341 4.152 1.00 92.06 90 ASP A N 1
ATOM 719 C CA . ASP A 1 90 ? -2.799 5.943 4.110 1.00 92.06 90 ASP A CA 1
ATOM 720 C C . ASP A 1 90 ? -3.308 5.238 2.836 1.00 92.06 90 ASP A C 1
ATOM 722 O O . ASP A 1 90 ? -2.525 4.653 2.092 1.00 92.06 90 ASP A O 1
ATOM 726 N N . LEU A 1 91 ? -4.596 5.400 2.499 1.00 93.56 91 LEU A N 1
ATOM 727 C CA . LEU A 1 91 ? -5.177 4.847 1.269 1.00 93.56 91 LEU A CA 1
ATOM 728 C C . LEU A 1 91 ? -4.480 5.362 -0.001 1.00 93.56 91 LEU A C 1
ATOM 730 O O . LEU A 1 91 ? -4.265 4.601 -0.939 1.00 93.56 91 LEU A O 1
ATOM 734 N N . ARG A 1 92 ? -4.105 6.647 -0.042 1.00 93.25 92 ARG A N 1
ATOM 735 C CA . ARG A 1 92 ? -3.403 7.234 -1.196 1.00 93.25 92 ARG A CA 1
ATOM 736 C C . ARG A 1 92 ? -1.982 6.704 -1.347 1.00 93.25 92 ARG A C 1
ATOM 738 O O . ARG A 1 92 ? -1.518 6.532 -2.470 1.00 93.25 92 ARG A O 1
ATOM 745 N N . GLU A 1 93 ? -1.286 6.467 -0.241 1.00 93.00 93 GLU A N 1
ATOM 746 C CA . GLU A 1 93 ? 0.059 5.887 -0.266 1.00 93.00 93 GLU A CA 1
ATOM 747 C C . GLU A 1 93 ? 0.027 4.425 -0.733 1.00 93.00 93 GLU A C 1
ATOM 749 O O . GLU A 1 93 ? 0.853 4.043 -1.564 1.00 93.00 93 GLU A O 1
ATOM 754 N N . LEU A 1 94 ? -0.968 3.644 -0.297 1.00 93.62 94 LEU A N 1
ATOM 755 C CA . LEU A 1 94 ? -1.162 2.268 -0.764 1.00 93.62 94 LEU A CA 1
ATOM 756 C C . LEU A 1 94 ? -1.583 2.193 -2.242 1.00 93.62 94 LEU A C 1
ATOM 758 O O . LEU A 1 94 ? -1.084 1.348 -2.983 1.00 93.62 94 LEU A O 1
ATOM 762 N N . ASP A 1 95 ? -2.445 3.100 -2.706 1.00 94.12 95 ASP A N 1
ATOM 763 C CA . ASP A 1 95 ? -2.818 3.183 -4.125 1.00 94.12 95 ASP A CA 1
ATOM 764 C C . ASP A 1 95 ? -1.603 3.522 -5.005 1.00 94.12 95 ASP A C 1
ATOM 766 O O . ASP A 1 95 ? -1.345 2.879 -6.027 1.00 94.12 95 ASP A O 1
ATOM 770 N N . ARG A 1 96 ? -0.767 4.463 -4.547 1.00 93.75 96 ARG A N 1
ATOM 771 C CA . ARG A 1 96 ? 0.502 4.789 -5.206 1.00 93.75 96 ARG A CA 1
ATOM 772 C C . ARG A 1 96 ? 1.450 3.589 -5.252 1.00 93.75 96 ARG A C 1
ATOM 774 O O . ARG A 1 96 ? 2.086 3.372 -6.283 1.00 93.75 96 ARG A O 1
ATOM 781 N N . LEU A 1 97 ? 1.556 2.821 -4.167 1.00 93.25 97 LEU A N 1
ATOM 782 C CA . LEU A 1 97 ? 2.367 1.602 -4.128 1.00 93.25 97 LEU A CA 1
ATOM 783 C C . LEU A 1 97 ? 1.902 0.597 -5.187 1.00 93.25 97 LEU A C 1
ATOM 785 O O . LEU A 1 97 ? 2.725 0.088 -5.949 1.00 93.25 97 LEU A O 1
ATOM 789 N N . ASN A 1 98 ? 0.592 0.360 -5.286 1.00 92.25 98 ASN A N 1
ATOM 790 C CA . ASN A 1 98 ? 0.027 -0.534 -6.293 1.00 92.25 98 ASN A CA 1
ATOM 791 C C . ASN A 1 98 ? 0.338 -0.056 -7.723 1.00 92.25 98 ASN A C 1
ATOM 793 O O . ASN A 1 98 ? 0.784 -0.837 -8.563 1.00 92.25 98 ASN A O 1
ATOM 797 N N . HIS A 1 99 ? 0.199 1.246 -7.988 1.00 93.50 99 HIS A N 1
ATOM 798 C CA . HIS A 1 99 ? 0.541 1.817 -9.289 1.00 93.50 99 HIS A CA 1
ATOM 799 C C . HIS A 1 99 ? 2.020 1.610 -9.654 1.00 93.50 99 HIS A C 1
ATOM 801 O O . HIS A 1 99 ? 2.330 1.206 -10.773 1.00 93.50 99 HIS A O 1
ATOM 807 N N . LEU A 1 100 ? 2.939 1.827 -8.708 1.00 88.31 100 LEU A N 1
ATOM 808 C CA . LEU A 1 100 ? 4.372 1.607 -8.928 1.00 88.31 100 LEU A CA 1
ATOM 809 C C . LEU A 1 100 ? 4.701 0.126 -9.164 1.00 88.31 100 LEU A C 1
ATOM 811 O O . LEU A 1 100 ? 5.517 -0.185 -10.032 1.00 88.31 100 LEU A O 1
ATOM 815 N N . ARG A 1 101 ? 4.049 -0.795 -8.440 1.00 91.81 101 ARG A N 1
ATOM 816 C CA . ARG A 1 101 ? 4.180 -2.246 -8.668 1.00 91.81 101 ARG A CA 1
ATOM 817 C C . ARG A 1 101 ? 3.752 -2.621 -10.093 1.00 91.81 101 ARG A C 1
ATOM 819 O O . ARG A 1 101 ? 4.473 -3.359 -10.764 1.00 91.81 101 ARG A O 1
ATOM 826 N N . LEU A 1 102 ? 2.642 -2.059 -10.580 1.00 92.38 102 LEU A N 1
ATOM 827 C CA . LEU A 1 102 ? 2.175 -2.247 -11.959 1.00 92.38 102 LEU A CA 1
ATOM 828 C C . LEU A 1 102 ? 3.155 -1.667 -12.990 1.00 92.38 102 LEU A C 1
ATOM 830 O O . LEU A 1 102 ? 3.499 -2.349 -13.953 1.00 92.38 102 LEU A O 1
ATOM 834 N N . GLN A 1 103 ? 3.659 -0.447 -12.774 1.00 89.69 103 GLN A N 1
ATOM 835 C CA . GLN A 1 103 ? 4.671 0.161 -13.649 1.00 89.69 103 GLN A CA 1
ATOM 836 C C . GLN A 1 103 ? 5.934 -0.702 -13.739 1.00 89.69 103 GLN A C 1
ATOM 838 O O . GLN A 1 103 ? 6.428 -0.978 -14.832 1.00 89.69 103 GLN A O 1
ATOM 843 N N . LEU A 1 104 ? 6.433 -1.188 -12.600 1.00 88.31 104 LEU A N 1
ATOM 844 C CA . LEU A 1 104 ? 7.602 -2.058 -12.565 1.00 88.31 104 LEU A CA 1
ATOM 845 C C . LEU A 1 104 ? 7.356 -3.380 -13.306 1.00 88.31 104 LEU A C 1
ATOM 847 O O . LEU A 1 104 ? 8.251 -3.862 -14.001 1.00 88.31 104 LEU A O 1
ATOM 851 N N . ALA A 1 105 ? 6.164 -3.967 -13.171 1.00 88.94 105 ALA A N 1
ATOM 852 C CA . ALA A 1 105 ? 5.789 -5.168 -13.910 1.00 88.94 105 ALA A CA 1
ATOM 853 C C . ALA A 1 105 ? 5.798 -4.913 -15.425 1.00 88.94 105 ALA A C 1
ATOM 855 O O . ALA A 1 105 ? 6.422 -5.673 -16.166 1.00 88.94 105 ALA A O 1
ATOM 856 N N . HIS A 1 106 ? 5.210 -3.807 -15.888 1.00 87.69 106 HIS A N 1
ATOM 857 C CA . HIS A 1 106 ? 5.235 -3.429 -17.303 1.00 87.69 106 HIS A CA 1
ATOM 858 C C . HIS A 1 106 ? 6.659 -3.249 -17.838 1.00 87.69 106 HIS A C 1
ATOM 860 O O . HIS A 1 106 ? 6.990 -3.823 -18.874 1.00 87.69 106 HIS A O 1
ATOM 866 N N . LEU A 1 107 ? 7.523 -2.543 -17.101 1.00 84.31 107 LEU A N 1
ATOM 867 C CA . LEU A 1 107 ? 8.933 -2.379 -17.466 1.00 84.31 107 LEU A CA 1
ATOM 868 C C . LEU A 1 107 ? 9.692 -3.712 -17.489 1.00 84.31 107 LEU A C 1
ATOM 870 O O . LEU A 1 107 ? 10.662 -3.868 -18.216 1.00 84.31 107 LEU A O 1
ATOM 874 N N . ARG A 1 108 ? 9.306 -4.714 -16.698 1.00 84.25 108 ARG A N 1
ATOM 875 C CA . ARG A 1 108 ? 9.927 -6.046 -16.796 1.00 84.25 108 ARG A CA 1
ATOM 876 C C . ARG A 1 108 ? 9.494 -6.761 -18.074 1.00 84.25 108 ARG A C 1
ATOM 878 O O . ARG A 1 108 ? 10.331 -7.361 -18.746 1.00 84.25 108 ARG A O 1
ATOM 885 N N . HIS A 1 109 ? 8.216 -6.669 -18.426 1.00 81.50 109 HIS A N 1
ATOM 886 C CA . HIS A 1 109 ? 7.668 -7.346 -19.597 1.00 81.50 109 HIS A CA 1
ATOM 887 C C . HIS A 1 109 ? 8.109 -6.718 -20.926 1.00 81.50 109 HIS A C 1
ATOM 889 O O . HIS A 1 109 ? 8.395 -7.464 -21.859 1.00 81.50 109 HIS A O 1
ATOM 895 N N . SER A 1 110 ? 8.250 -5.391 -21.008 1.00 74.06 110 SER A N 1
ATOM 896 C CA . SER A 1 110 ? 8.696 -4.702 -22.232 1.00 74.06 110 SER A CA 1
ATOM 897 C C . SER A 1 110 ? 10.095 -5.127 -22.691 1.00 74.06 110 SER A C 1
ATOM 899 O O . SER A 1 110 ? 10.337 -5.253 -23.887 1.00 74.06 110 SER A O 1
ATOM 901 N N . HIS A 1 111 ? 10.999 -5.426 -21.757 1.00 62.62 111 HIS A N 1
ATOM 902 C CA . HIS A 1 111 ? 12.366 -5.865 -22.064 1.00 62.62 111 HIS A CA 1
ATOM 903 C C . HIS A 1 111 ? 12.509 -7.372 -22.326 1.00 62.62 111 HIS A C 1
ATOM 905 O O . HIS A 1 111 ? 13.600 -7.821 -22.667 1.00 62.62 111 HIS A O 1
ATOM 911 N N . THR A 1 112 ? 11.451 -8.170 -22.140 1.00 58.31 112 THR A N 1
ATOM 912 C CA . THR A 1 112 ? 11.539 -9.641 -22.234 1.00 58.31 112 THR A CA 1
ATOM 913 C C . THR A 1 112 ? 11.111 -10.178 -23.607 1.00 58.31 112 THR A C 1
ATOM 915 O O . THR A 1 112 ? 11.171 -11.383 -23.823 1.00 58.31 112 THR A O 1
ATOM 918 N N . VAL A 1 113 ? 10.706 -9.330 -24.561 1.00 54.69 113 VAL A N 1
ATOM 919 C CA . VAL A 1 113 ? 10.390 -9.778 -25.930 1.00 54.69 113 VAL A CA 1
ATOM 920 C C . VAL A 1 113 ? 11.704 -10.023 -26.685 1.00 54.69 113 VAL A C 1
ATOM 922 O O . VAL A 1 113 ? 12.400 -9.055 -26.997 1.00 54.69 113 VAL A O 1
ATOM 925 N N . PRO A 1 114 ? 12.086 -11.281 -26.987 1.00 57.34 114 PRO A N 1
ATOM 926 C CA . PRO A 1 114 ? 13.261 -11.547 -27.802 1.00 57.34 114 PRO A CA 1
ATOM 927 C C . PRO A 1 114 ? 12.977 -11.060 -29.231 1.00 57.34 114 PRO A C 1
ATOM 929 O O . PRO A 1 114 ? 11.858 -11.261 -29.718 1.00 57.34 114 PRO A O 1
ATOM 932 N N . PRO A 1 115 ? 13.946 -10.443 -29.930 1.00 61.31 115 PRO A N 1
ATOM 933 C CA . PRO A 1 115 ? 13.783 -10.154 -31.349 1.00 61.31 115 PRO A CA 1
ATOM 934 C C . PRO A 1 115 ? 13.465 -11.459 -32.096 1.00 61.31 115 PRO A C 1
ATOM 936 O O . PRO A 1 115 ? 14.028 -12.503 -31.744 1.00 61.31 115 PRO A O 1
ATOM 939 N N . PRO A 1 116 ? 12.561 -11.440 -33.096 1.00 63.12 116 PRO A N 1
ATOM 940 C CA . PRO A 1 116 ? 12.261 -12.633 -33.871 1.00 63.12 116 PRO A CA 1
ATOM 941 C C . PRO A 1 116 ? 13.566 -13.167 -34.458 1.00 63.12 116 PRO A C 1
ATOM 943 O O . PRO A 1 116 ? 14.307 -12.434 -35.117 1.00 63.12 116 PRO A O 1
ATOM 946 N N . ALA A 1 117 ? 13.868 -14.433 -34.168 1.00 64.06 117 ALA A N 1
ATOM 947 C CA . ALA A 1 117 ? 14.985 -15.124 -34.783 1.00 64.06 117 ALA A CA 1
ATOM 948 C C . ALA A 1 117 ? 14.759 -15.092 -36.299 1.00 64.06 117 ALA A C 1
ATOM 950 O O . ALA A 1 117 ? 13.817 -15.700 -36.812 1.00 64.06 117 ALA A O 1
ATOM 951 N N . ASN A 1 118 ? 15.578 -14.306 -36.999 1.00 62.28 118 ASN A N 1
ATOM 952 C CA . ASN A 1 118 ? 15.602 -14.280 -38.452 1.00 62.28 118 ASN A CA 1
ATOM 953 C C . ASN A 1 118 ? 16.132 -15.632 -38.929 1.00 62.28 118 ASN A C 1
ATOM 955 O O . ASN A 1 118 ? 17.334 -15.831 -39.089 1.00 62.28 118 ASN A O 1
ATOM 959 N N . ASN A 1 119 ? 15.213 -16.568 -39.133 1.00 63.41 119 ASN A N 1
ATOM 960 C CA . ASN A 1 119 ? 15.478 -17.831 -39.793 1.00 63.41 119 ASN A CA 1
ATOM 961 C C . ASN A 1 119 ? 15.370 -17.562 -41.298 1.00 63.41 119 ASN A C 1
ATOM 963 O O . ASN A 1 119 ? 14.291 -17.678 -41.878 1.00 63.41 119 ASN A O 1
ATOM 967 N N . THR A 1 120 ? 16.458 -17.113 -41.922 1.00 57.44 120 THR A N 1
ATOM 968 C CA . THR A 1 120 ? 16.559 -17.105 -43.389 1.00 57.44 120 THR A CA 1
ATOM 969 C C . THR A 1 120 ? 16.841 -18.526 -43.900 1.00 57.44 120 THR A C 1
ATOM 971 O O . THR A 1 120 ? 17.654 -19.211 -43.274 1.00 57.44 120 THR A O 1
ATOM 974 N N . PRO A 1 121 ? 16.151 -18.970 -44.970 1.00 64.06 121 PRO A N 1
ATOM 975 C CA . PRO A 1 121 ? 16.220 -20.330 -45.515 1.00 64.06 121 PRO A CA 1
ATOM 976 C C . PRO A 1 121 ? 17.556 -20.671 -46.182 1.00 64.06 121 PRO A C 1
ATOM 978 O O . PRO A 1 121 ? 18.256 -19.735 -46.634 1.00 64.06 121 PRO A O 1
#

Sequence (121 aa):
MFSPRKVRCTCNVRSLNFLYRSFVDMFPHATLLDDDGIERKAIQRQISSLEESETVLAKRYGMVGIVDSVEVFDEAKRRAFANDAHSKKDLRELDRLNHLRLQLAHLRHSHTVPPPANNTP

Radius of gyration: 24.07 Å; chains: 1; bounding box: 47×70×61 Å

Foldseek 3Di:
DDDDDDDPDDDDPPPPPPVVVPPPPPDPCPDPPPVLVVVLVVLVVLLVVLVVVLVVQCVVVVNDDDDDLVVSLVVLVVVVVVVDPCSVVNNVSSVVSVVSVVVSVVSVVVVPDDDPPPPDD

Secondary structure (DSSP, 8-state):
------------TTSSSSSTTSSGGG-TT-----HHHHHHHHHHHHHHHHHHHHHHHHHHHT--SS--HHHHHHHHHHHHHTT-TTHHHHHHHHHHHHHHHHHHHHHHHHTT-PPP-----

pLDDT: mean 74.39, std 20.57, range [32.31, 94.75]

Organism: Armillaria gallica (NCBI:txid47427)